Protein AF-A0A6B2MC81-F1 (afdb_monomer)

Organism: NCBI:txid95486

Radius of gyration: 30.5 Å; Cα contacts (8 Å, |Δi|>4): 96; chains: 1; bounding box: 53×51×90 Å

InterPro domains:
  IPR006597 Sel1-like repeat [PF08238] (71-106)
  IPR006597 Sel1-like repeat [SM00671] (71-106)
  IPR011990 Tetratricopeptide-like helical domain superfamily [G3DSA:1.25.40.10] (36-106)

pLDDT: mean 78.02, std 18.25, range [43.91, 97.88]

Secondary structure (DSSP, 8-state):
--------------------TT-SS-EEEEE-SS-EEEEETT--S-----SSSS---HHHHHHHHHHTT-HHHHHHHHHHHHHTSSS---HHHHHHHHHHHHHH--

Structure (mmCIF, N/CA/C/O backbone):
data_AF-A0A6B2MC81-F1
#
_entry.id   AF-A0A6B2MC81-F1
#
loop_
_atom_site.group_PDB
_atom_site.id
_atom_site.type_symbol
_atom_site.label_atom_id
_atom_site.label_alt_id
_atom_site.label_comp_id
_atom_site.label_asym_id
_atom_site.label_entity_id
_atom_site.label_seq_id
_atom_site.pdbx_PDB_ins_code
_atom_site.Cartn_x
_atom_site.Cartn_y
_atom_site.Cartn_z
_atom_site.occupancy
_atom_site.B_iso_or_equiv
_atom_site.auth_seq_id
_atom_site.auth_comp_id
_atom_site.auth_asym_id
_atom_site.auth_atom_id
_atom_site.pdbx_PDB_model_num
ATOM 1 N N . MET A 1 1 ? 10.190 40.774 -68.610 1.00 52.25 1 MET A N 1
ATOM 2 C CA . MET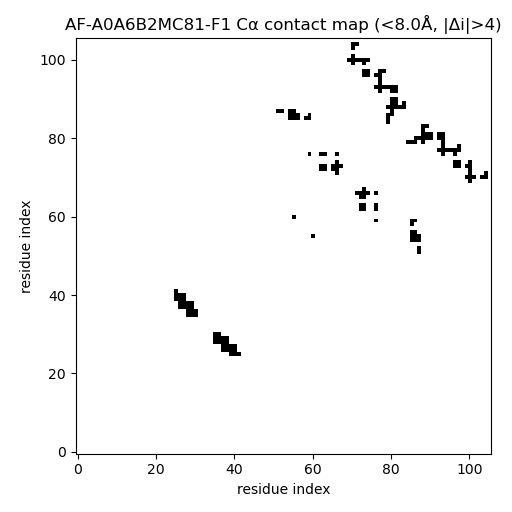 A 1 1 ? 11.470 40.447 -69.285 1.00 52.25 1 MET A CA 1
ATOM 3 C C . MET A 1 1 ? 12.563 41.305 -68.661 1.00 52.25 1 MET A C 1
ATOM 5 O O . MET A 1 1 ? 12.325 42.494 -68.635 1.00 52.25 1 MET A O 1
ATOM 9 N N . TYR A 1 2 ? 13.636 40.700 -68.117 1.00 44.75 2 TYR A N 1
ATOM 10 C CA . TYR A 1 2 ? 14.972 41.214 -67.683 1.00 44.75 2 TYR A CA 1
ATOM 11 C C . TYR A 1 2 ? 15.433 40.300 -66.522 1.00 44.75 2 TYR A C 1
ATOM 13 O O . TYR A 1 2 ? 15.008 40.471 -65.390 1.00 44.75 2 TYR A O 1
ATOM 21 N N . ARG A 1 3 ? 15.926 39.080 -66.770 1.00 43.91 3 ARG A N 1
ATOM 22 C CA . ARG A 1 3 ? 17.274 38.642 -67.201 1.00 43.91 3 ARG A CA 1
ATOM 23 C C . ARG A 1 3 ? 18.377 38.909 -66.151 1.00 43.91 3 ARG A C 1
ATOM 25 O O . ARG A 1 3 ? 18.848 40.022 -65.993 1.00 43.91 3 ARG A O 1
ATOM 32 N N . ARG A 1 4 ? 18.742 37.798 -65.493 1.00 56.47 4 ARG A N 1
ATOM 33 C CA . ARG A 1 4 ? 19.889 37.453 -64.627 1.00 56.47 4 ARG A CA 1
ATOM 34 C C . ARG A 1 4 ? 21.092 38.410 -64.613 1.00 56.47 4 ARG A C 1
ATOM 36 O O . ARG A 1 4 ? 21.678 38.643 -65.665 1.00 56.47 4 ARG A O 1
ATOM 43 N N . LEU A 1 5 ? 21.578 38.718 -63.407 1.00 54.03 5 LEU A N 1
ATOM 44 C CA . LEU A 1 5 ? 22.995 38.966 -63.112 1.00 54.03 5 LEU A CA 1
ATOM 45 C C . LEU A 1 5 ? 23.380 38.225 -61.819 1.00 54.03 5 LEU A C 1
ATOM 47 O O . LEU A 1 5 ? 22.771 38.421 -60.771 1.00 54.03 5 LEU A O 1
ATOM 51 N N . LEU A 1 6 ? 24.354 37.321 -61.946 1.00 54.78 6 LEU A N 1
ATOM 52 C CA . LEU A 1 6 ? 25.078 36.670 -60.857 1.00 54.78 6 LEU A CA 1
ATOM 53 C C . LEU A 1 6 ? 25.935 37.700 -60.106 1.00 54.78 6 LEU A C 1
ATOM 55 O O . LEU A 1 6 ? 26.646 38.468 -60.749 1.00 54.78 6 LEU A O 1
ATOM 59 N N . ALA A 1 7 ? 25.973 37.619 -58.776 1.00 49.22 7 ALA A N 1
ATOM 60 C CA . ALA A 1 7 ? 27.120 38.059 -57.985 1.00 49.22 7 ALA A CA 1
ATOM 61 C C . ALA A 1 7 ? 27.294 37.100 -56.784 1.00 49.22 7 ALA A C 1
ATOM 63 O O . ALA A 1 7 ? 26.390 37.002 -55.953 1.00 49.22 7 ALA A O 1
ATOM 64 N N . PRO A 1 8 ? 28.402 36.338 -56.718 1.00 57.41 8 PRO A N 1
ATOM 65 C CA . PRO A 1 8 ? 28.680 35.356 -55.677 1.00 57.41 8 PRO A CA 1
ATOM 66 C C . PRO A 1 8 ? 29.188 36.084 -54.430 1.00 57.41 8 PRO A C 1
ATOM 68 O O . PRO A 1 8 ? 30.256 36.687 -54.447 1.00 57.41 8 PRO A O 1
ATOM 71 N N . GLY A 1 9 ? 28.409 36.060 -53.352 1.00 51.34 9 GLY A N 1
ATOM 72 C CA . GLY A 1 9 ? 28.708 36.820 -52.144 1.00 51.34 9 GLY A CA 1
ATOM 73 C C . GLY A 1 9 ? 28.445 36.008 -50.891 1.00 51.34 9 GLY A C 1
ATOM 74 O O . GLY A 1 9 ? 27.372 36.096 -50.314 1.00 51.34 9 GLY A O 1
ATOM 75 N N . LEU A 1 10 ? 29.472 35.271 -50.471 1.00 57.28 10 LEU A N 1
ATOM 76 C CA . LEU A 1 10 ? 29.819 35.135 -49.060 1.00 57.28 10 LEU A CA 1
ATOM 77 C C . LEU A 1 10 ? 28.803 34.393 -48.168 1.00 57.28 10 LEU A C 1
ATOM 79 O O . LEU A 1 10 ? 28.080 34.972 -47.367 1.00 57.28 10 LEU A O 1
ATOM 83 N N . LEU A 1 11 ? 28.820 33.066 -48.296 1.00 58.72 11 LEU A N 1
ATOM 84 C CA . LEU A 1 11 ? 29.076 32.103 -47.212 1.00 58.72 11 LEU A CA 1
ATOM 85 C C . LEU A 1 11 ? 29.323 32.729 -45.809 1.00 58.72 11 LEU A C 1
ATOM 87 O O . LEU A 1 11 ? 30.433 32.697 -45.285 1.00 58.72 11 LEU A O 1
ATOM 91 N N . LEU A 1 12 ? 28.284 33.276 -45.172 1.00 58.44 12 LEU A N 1
ATOM 92 C CA . LEU A 1 12 ? 28.270 33.552 -43.733 1.00 58.44 12 LEU A CA 1
ATOM 93 C C . LEU A 1 12 ? 27.907 32.244 -43.027 1.00 58.44 12 LEU A C 1
ATOM 95 O O . LEU A 1 12 ? 26.756 31.984 -42.681 1.00 58.44 12 LEU A O 1
ATOM 99 N N . LEU A 1 13 ? 28.922 31.384 -42.894 1.00 58.69 13 LEU A N 1
ATOM 100 C CA . LEU A 1 13 ? 28.908 30.247 -41.983 1.00 58.69 13 LEU A CA 1
ATOM 101 C C . LEU A 1 13 ? 28.501 30.756 -40.604 1.00 58.69 13 LEU A C 1
ATOM 103 O O . LEU A 1 13 ? 29.190 31.580 -40.004 1.00 58.69 13 LEU A O 1
ATOM 107 N N . LEU A 1 14 ? 27.370 30.242 -40.133 1.00 60.84 14 LEU A N 1
ATOM 108 C CA . LEU A 1 14 ? 26.948 30.254 -38.744 1.00 60.84 14 LEU A CA 1
ATOM 109 C C . LEU A 1 14 ? 28.081 29.676 -37.886 1.00 60.84 14 LEU A C 1
ATOM 111 O O . LEU A 1 14 ? 28.109 28.484 -37.594 1.00 60.84 14 LEU A O 1
ATOM 115 N N . ALA A 1 15 ? 29.012 30.523 -37.458 1.00 60.81 15 ALA A N 1
ATOM 116 C CA . ALA A 1 15 ? 29.824 30.268 -36.281 1.00 60.81 15 ALA A CA 1
ATOM 117 C C . ALA A 1 15 ? 28.922 30.473 -35.057 1.00 60.81 15 ALA A C 1
ATOM 119 O O . ALA A 1 15 ? 29.067 31.422 -34.290 1.00 60.81 15 ALA A O 1
ATOM 120 N N . ALA A 1 16 ? 27.931 29.592 -34.911 1.00 56.91 16 ALA A N 1
ATOM 121 C CA . ALA A 1 16 ? 27.322 29.342 -33.624 1.00 56.91 16 ALA A CA 1
ATOM 122 C C . ALA A 1 16 ? 28.420 28.673 -32.796 1.00 56.91 16 ALA A C 1
ATOM 124 O O . ALA A 1 16 ? 28.701 27.488 -32.967 1.00 56.91 16 ALA A O 1
ATOM 125 N N . CYS A 1 17 ? 29.111 29.457 -31.968 1.00 46.41 17 CYS A N 1
ATOM 126 C CA . CYS A 1 17 ? 29.938 28.900 -30.912 1.00 46.41 17 CYS A CA 1
ATOM 127 C C . CYS A 1 17 ? 29.051 27.926 -30.133 1.00 46.41 17 CYS A C 1
ATOM 129 O O . CYS A 1 17 ? 28.091 28.348 -29.488 1.00 46.41 17 CYS A O 1
ATOM 131 N N . ALA A 1 18 ? 29.350 26.633 -30.249 1.00 57.78 18 ALA A N 1
ATOM 132 C CA . ALA A 1 18 ? 28.781 25.583 -29.428 1.00 57.78 18 ALA A CA 1
ATOM 133 C C . ALA A 1 18 ? 29.240 25.826 -27.987 1.00 57.78 18 ALA A C 1
ATOM 135 O O . ALA A 1 18 ? 30.264 25.326 -27.533 1.00 57.78 18 ALA A O 1
ATOM 136 N N . GLN A 1 19 ? 28.527 26.700 -27.290 1.00 52.72 19 GLN A N 1
ATOM 137 C CA . GLN A 1 19 ? 28.565 26.759 -25.843 1.00 52.72 19 GLN A CA 1
ATOM 138 C C . GLN A 1 19 ? 27.689 25.602 -25.392 1.00 52.72 19 GLN A C 1
ATOM 140 O O . GLN A 1 19 ? 26.481 25.773 -25.285 1.00 52.72 19 GLN A O 1
ATOM 145 N N . ASP A 1 20 ? 28.283 24.420 -25.213 1.00 53.00 20 ASP A N 1
ATOM 146 C CA . ASP A 1 20 ? 27.632 23.326 -24.497 1.00 53.00 20 ASP A CA 1
ATOM 147 C C . ASP A 1 20 ? 27.360 23.824 -23.068 1.00 53.00 20 ASP A C 1
ATOM 149 O O . ASP A 1 20 ? 28.300 23.986 -22.284 1.00 53.00 20 ASP A O 1
ATOM 153 N N . PRO A 1 21 ? 26.100 24.109 -22.687 1.00 53.03 21 PRO A N 1
ATOM 154 C CA . PRO A 1 21 ? 25.783 24.692 -21.387 1.00 53.03 21 PRO A CA 1
ATOM 155 C C . PRO A 1 21 ? 25.818 23.644 -20.259 1.00 53.03 21 PRO A C 1
ATOM 157 O O . PRO A 1 21 ? 25.252 23.859 -19.193 1.00 53.03 21 PRO A O 1
ATOM 160 N N . SER A 1 22 ? 26.453 22.489 -20.475 1.00 51.47 22 SER A N 1
ATOM 161 C CA . SER A 1 22 ? 26.368 21.325 -19.588 1.00 51.47 22 SER A CA 1
ATOM 162 C C . SER A 1 22 ? 27.453 21.261 -18.510 1.00 51.47 22 SER A C 1
ATOM 164 O O . SER A 1 22 ? 27.348 20.439 -17.601 1.00 51.47 22 SER A O 1
ATOM 166 N N . VAL A 1 23 ? 28.465 22.137 -18.527 1.00 54.53 23 VAL A N 1
ATOM 167 C CA . VAL A 1 23 ? 29.534 22.134 -17.509 1.00 54.53 23 VAL A CA 1
ATOM 168 C C . VAL A 1 23 ? 29.220 23.113 -16.373 1.00 54.53 23 VAL A C 1
ATOM 170 O O . VAL A 1 23 ? 30.020 23.967 -16.002 1.00 54.53 23 VAL A O 1
ATOM 173 N N . THR A 1 24 ? 28.031 23.000 -15.787 1.00 55.88 24 THR A N 1
ATOM 174 C CA . THR A 1 24 ? 27.720 23.633 -14.499 1.00 55.88 24 THR A CA 1
ATOM 175 C C . THR A 1 24 ? 27.784 22.582 -13.400 1.00 55.88 24 THR A C 1
ATOM 177 O O . THR A 1 24 ? 26.779 21.939 -13.132 1.00 55.88 24 THR A O 1
ATOM 180 N N . GLY A 1 25 ? 28.966 22.384 -12.799 1.00 62.66 25 GLY A N 1
ATOM 181 C CA . GLY A 1 25 ? 29.219 21.899 -11.423 1.00 62.66 25 GLY A CA 1
ATOM 182 C C . GLY A 1 25 ? 28.463 20.688 -10.840 1.00 62.66 25 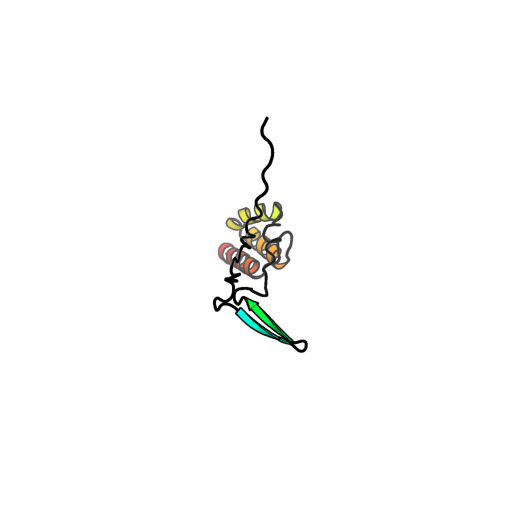GLY A C 1
ATOM 183 O O . GLY A 1 25 ? 28.597 20.436 -9.645 1.00 62.66 25 GLY A O 1
ATOM 184 N N . ASN A 1 26 ? 27.670 19.956 -11.620 1.00 76.56 26 ASN A N 1
ATOM 185 C CA . ASN A 1 26 ? 26.677 19.002 -11.125 1.00 76.56 26 ASN A CA 1
ATOM 186 C C . ASN A 1 26 ? 26.929 17.574 -11.625 1.00 76.56 26 ASN A C 1
ATOM 188 O O . ASN A 1 26 ? 26.000 16.779 -11.717 1.00 76.56 26 ASN A O 1
ATOM 192 N N . THR A 1 27 ? 28.172 17.231 -11.964 1.00 85.94 27 THR A N 1
ATOM 193 C CA . THR A 1 27 ? 28.563 15.870 -12.348 1.00 85.94 27 THR A CA 1
ATOM 194 C C . THR A 1 27 ? 29.505 15.248 -11.315 1.00 85.94 27 THR A C 1
ATOM 196 O O . THR A 1 27 ? 30.252 15.935 -10.620 1.00 85.94 27 THR A O 1
ATOM 199 N N . VAL A 1 28 ? 29.444 13.925 -11.189 1.00 85.25 28 VAL A N 1
ATOM 200 C CA . VAL A 1 28 ? 30.339 13.083 -10.392 1.00 85.25 28 VAL A CA 1
ATOM 201 C C . VAL A 1 28 ? 31.067 12.150 -11.355 1.00 85.25 28 VAL A C 1
ATOM 203 O O . VAL A 1 28 ? 30.436 11.517 -12.202 1.00 85.25 28 VAL A O 1
ATOM 206 N N . ARG A 1 29 ? 32.392 12.050 -11.220 1.00 88.56 29 ARG A N 1
ATOM 207 C CA . ARG A 1 29 ? 33.207 11.107 -11.992 1.00 88.56 29 ARG A CA 1
ATOM 208 C C . ARG A 1 29 ? 33.122 9.711 -11.383 1.00 88.56 29 ARG A C 1
ATOM 210 O O . ARG A 1 29 ? 33.435 9.532 -10.209 1.00 88.56 29 ARG A O 1
ATOM 217 N N . ILE A 1 30 ? 32.723 8.733 -12.187 1.00 83.94 30 ILE A N 1
ATOM 218 C CA . ILE A 1 30 ? 32.622 7.317 -11.827 1.00 83.94 30 ILE A CA 1
ATOM 219 C C . ILE A 1 30 ? 33.659 6.548 -12.641 1.00 83.94 30 ILE A C 1
ATOM 221 O O . ILE A 1 30 ? 33.709 6.698 -13.859 1.00 83.94 30 ILE A O 1
ATOM 225 N N . CYS A 1 31 ? 34.475 5.735 -11.974 1.00 90.06 31 CYS A N 1
ATOM 226 C CA . CYS A 1 31 ? 35.507 4.919 -12.607 1.00 90.06 31 CYS A CA 1
ATOM 227 C C . CYS A 1 31 ? 35.309 3.433 -12.291 1.00 90.06 31 CYS A C 1
ATOM 229 O O . CYS A 1 31 ? 34.937 3.091 -11.168 1.00 90.06 31 CYS A O 1
ATOM 231 N N . ASP A 1 32 ? 35.607 2.583 -13.268 1.00 89.25 32 ASP A N 1
ATOM 232 C CA . ASP A 1 32 ? 35.659 1.125 -13.178 1.00 89.25 32 ASP A CA 1
ATOM 233 C C . ASP A 1 32 ? 36.945 0.580 -13.837 1.00 89.25 32 ASP A C 1
ATOM 235 O O . ASP A 1 32 ? 37.865 1.334 -14.164 1.00 89.25 32 ASP A O 1
ATOM 239 N N . ASP A 1 33 ? 37.045 -0.741 -13.982 1.00 93.44 33 ASP A N 1
ATOM 240 C CA . ASP A 1 33 ? 38.179 -1.436 -14.598 1.00 93.44 33 ASP A CA 1
ATOM 241 C C . ASP A 1 33 ? 38.326 -1.165 -16.105 1.00 93.44 33 ASP A C 1
ATOM 243 O O . ASP A 1 33 ? 39.387 -1.418 -16.678 1.00 93.44 33 ASP A O 1
ATOM 247 N N . THR A 1 34 ? 37.295 -0.607 -16.742 1.00 93.12 34 THR A N 1
ATOM 248 C CA . THR A 1 34 ? 37.272 -0.271 -18.170 1.00 93.12 34 THR A CA 1
ATOM 249 C C . THR A 1 34 ? 37.489 1.218 -18.449 1.00 93.12 34 THR A C 1
ATOM 251 O O . THR A 1 34 ? 37.867 1.579 -19.566 1.00 93.12 34 THR A O 1
ATOM 254 N N . GLY A 1 35 ? 37.318 2.094 -17.453 1.00 92.12 35 GLY A N 1
ATOM 255 C CA . GLY A 1 35 ? 37.632 3.516 -17.572 1.00 92.12 35 GLY A CA 1
ATOM 256 C C . GLY A 1 35 ? 36.828 4.414 -16.636 1.00 92.12 35 GLY A C 1
ATOM 257 O O . GLY A 1 35 ? 36.241 3.967 -15.658 1.00 92.12 35 GLY A O 1
ATOM 258 N N . CYS A 1 36 ? 36.814 5.716 -16.931 1.00 92.19 36 CYS A N 1
ATOM 259 C CA . CYS A 1 36 ? 36.079 6.716 -16.156 1.00 92.19 36 CYS A CA 1
ATOM 260 C C . CYS A 1 36 ? 35.061 7.462 -17.025 1.00 92.19 36 CYS A C 1
ATOM 262 O O . CYS A 1 36 ? 35.363 7.841 -18.155 1.00 92.19 36 CYS A O 1
ATOM 264 N N . SER A 1 37 ? 33.884 7.740 -16.465 1.00 88.50 37 SER A N 1
ATOM 265 C CA . SER A 1 37 ? 32.832 8.557 -17.077 1.00 88.50 37 SER A CA 1
ATOM 266 C C . SER A 1 37 ? 32.234 9.543 -16.072 1.00 88.50 37 SER A C 1
ATOM 268 O O . SER A 1 37 ? 32.175 9.269 -14.875 1.00 88.50 37 SER A O 1
ATOM 270 N N . ASP A 1 38 ? 31.783 10.702 -16.552 1.00 88.25 38 ASP A N 1
ATOM 271 C CA . ASP A 1 38 ? 31.120 11.706 -15.718 1.00 88.25 38 ASP A CA 1
ATOM 272 C C . ASP A 1 38 ? 29.602 11.523 -15.798 1.00 88.25 38 ASP A C 1
ATOM 274 O O . ASP A 1 38 ? 29.030 11.510 -16.890 1.00 88.25 38 ASP A O 1
ATOM 278 N N . ARG A 1 39 ? 28.937 11.381 -14.64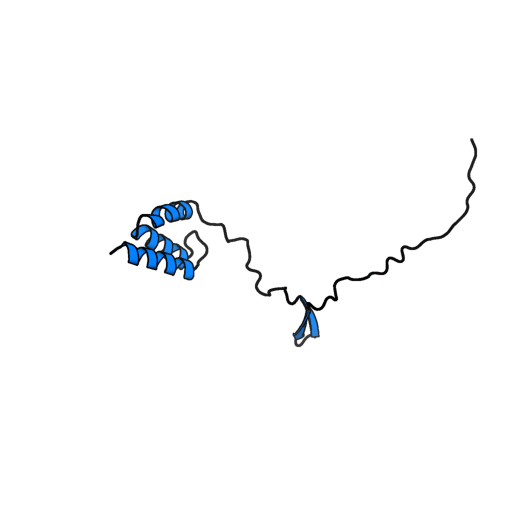6 1.00 80.38 39 ARG A N 1
ATOM 279 C CA . ARG A 1 39 ? 27.474 11.258 -14.556 1.00 80.38 39 ARG A CA 1
ATOM 280 C C . ARG A 1 39 ? 26.867 12.423 -13.780 1.00 80.38 39 ARG A C 1
ATOM 282 O O . ARG A 1 39 ? 27.497 12.893 -12.837 1.00 80.38 39 ARG A O 1
ATOM 289 N N . PRO A 1 40 ? 25.655 12.891 -14.119 1.00 84.56 40 PRO A N 1
ATOM 290 C CA . PRO A 1 40 ? 24.976 13.917 -13.332 1.00 84.56 40 PRO A CA 1
ATOM 291 C C . PRO A 1 40 ? 24.758 13.447 -11.887 1.00 84.56 40 PRO A C 1
ATOM 293 O O . PRO A 1 40 ? 24.354 12.310 -11.656 1.00 84.56 40 PRO A O 1
ATOM 296 N N . LYS A 1 41 ? 25.025 14.308 -10.903 1.00 79.00 41 LYS A N 1
ATOM 297 C CA . LYS A 1 41 ? 24.866 14.014 -9.468 1.00 79.00 41 LYS A CA 1
ATOM 298 C C . LYS A 1 41 ? 23.399 13.808 -9.081 1.00 79.00 41 LYS A C 1
ATOM 300 O O . LYS A 1 41 ? 23.097 13.078 -8.142 1.00 79.00 41 LYS A O 1
ATOM 305 N N . ASP A 1 42 ? 22.503 14.479 -9.789 1.00 77.44 42 ASP A N 1
ATOM 306 C CA . ASP A 1 42 ? 21.051 14.377 -9.666 1.00 77.44 42 ASP A CA 1
ATOM 307 C C . ASP A 1 42 ? 20.476 13.147 -10.383 1.00 77.44 42 ASP A C 1
ATOM 309 O O . ASP A 1 42 ? 19.311 12.803 -10.178 1.00 77.44 42 ASP A O 1
ATOM 313 N N . GLN A 1 43 ? 21.284 12.427 -11.169 1.00 71.94 43 GLN A N 1
ATOM 314 C CA . GLN A 1 43 ? 20.874 11.155 -11.745 1.00 71.94 43 GLN A CA 1
ATOM 315 C C . GLN A 1 43 ? 20.891 10.068 -10.662 1.00 71.94 43 GLN A C 1
ATOM 317 O O . GLN A 1 43 ? 21.901 9.411 -10.411 1.00 71.94 43 GLN A O 1
ATOM 322 N N . VAL A 1 44 ? 19.741 9.857 -10.022 1.00 67.62 44 VAL A N 1
ATOM 323 C CA . VAL A 1 44 ? 19.537 8.745 -9.089 1.00 67.62 44 VAL A CA 1
ATOM 324 C C . VAL A 1 44 ? 19.641 7.424 -9.866 1.00 67.62 44 VAL A C 1
ATOM 326 O O . VAL A 1 44 ? 18.906 7.200 -10.827 1.00 67.62 44 VAL A O 1
ATOM 329 N N . SER A 1 45 ? 20.556 6.537 -9.457 1.00 65.88 45 SER A N 1
ATOM 330 C CA . SER A 1 45 ? 20.729 5.197 -10.054 1.00 65.88 45 SER A CA 1
ATOM 331 C C . SER A 1 45 ? 19.487 4.318 -9.882 1.00 65.88 45 SER A C 1
ATOM 333 O O . SER A 1 45 ? 19.197 3.451 -10.706 1.00 65.88 45 SER A O 1
ATOM 335 N N . TYR A 1 46 ? 18.725 4.581 -8.824 1.00 63.66 46 TYR A N 1
ATOM 336 C CA . TYR A 1 46 ? 17.401 4.034 -8.604 1.00 63.66 46 TYR A CA 1
ATOM 337 C C . TYR A 1 46 ? 16.353 4.938 -9.256 1.00 63.66 46 TYR A C 1
ATOM 339 O O . TYR A 1 46 ? 15.806 5.843 -8.627 1.00 63.66 46 TYR A O 1
ATOM 347 N N . GLN A 1 47 ? 16.047 4.673 -10.524 1.00 54.12 47 GLN A N 1
ATOM 348 C CA . GLN A 1 47 ? 14.786 5.140 -11.083 1.00 54.12 47 GLN A CA 1
ATOM 349 C C . GLN A 1 47 ? 13.680 4.283 -10.471 1.00 54.12 47 GLN A C 1
ATOM 351 O O . GLN A 1 47 ? 13.558 3.090 -10.778 1.00 54.12 47 GLN A O 1
ATOM 356 N N . LYS A 1 48 ? 12.892 4.876 -9.565 1.00 53.28 48 LYS A N 1
ATOM 357 C CA . LYS A 1 48 ? 11.600 4.309 -9.178 1.00 53.28 48 LYS A CA 1
ATOM 358 C C . LYS A 1 48 ? 10.857 4.128 -10.502 1.00 53.28 48 LYS A C 1
ATOM 360 O O . LYS A 1 48 ? 10.585 5.092 -11.198 1.00 53.28 48 LYS A O 1
ATOM 365 N N . ARG A 1 49 ? 10.676 2.881 -10.942 1.00 52.69 49 ARG A N 1
ATOM 366 C CA . ARG A 1 49 ? 9.892 2.589 -12.144 1.00 52.69 49 ARG A CA 1
ATOM 367 C C . ARG A 1 49 ? 8.467 3.038 -11.845 1.00 52.69 49 ARG A C 1
ATOM 369 O O . ARG A 1 49 ? 7.712 2.308 -11.190 1.00 52.69 49 ARG A O 1
ATOM 376 N N . ASP A 1 50 ? 8.161 4.241 -12.304 1.00 57.19 50 ASP A N 1
ATOM 377 C CA . ASP A 1 50 ? 6.922 4.989 -12.102 1.00 57.19 50 ASP A CA 1
ATOM 378 C C . ASP A 1 50 ? 5.729 4.405 -12.885 1.00 57.19 50 ASP A C 1
ATOM 380 O O . ASP A 1 50 ? 4.750 5.085 -13.141 1.00 57.19 50 ASP A O 1
ATOM 384 N N . GLU A 1 51 ? 5.740 3.114 -13.236 1.00 48.62 51 GLU A N 1
ATOM 385 C CA . GLU A 1 51 ? 4.658 2.500 -14.025 1.00 48.62 51 GLU A CA 1
ATOM 386 C C . GLU A 1 51 ? 4.213 1.128 -13.492 1.00 48.62 51 GLU A C 1
ATOM 388 O O . GLU A 1 51 ? 3.875 0.202 -14.225 1.00 48.62 51 GLU A O 1
ATOM 393 N N . ALA A 1 52 ? 4.179 0.979 -12.169 1.00 47.47 52 ALA A N 1
ATOM 394 C CA . ALA A 1 52 ? 3.186 0.094 -11.548 1.00 47.47 52 ALA A CA 1
ATOM 395 C C . ALA A 1 52 ? 2.723 0.668 -10.203 1.00 47.47 52 ALA A C 1
ATOM 397 O O . ALA A 1 52 ? 2.598 -0.081 -9.235 1.00 47.47 52 ALA A O 1
ATOM 398 N N . GLU A 1 53 ? 2.614 1.996 -10.124 1.00 51.62 53 GLU A N 1
ATOM 399 C CA . GLU A 1 53 ? 2.090 2.707 -8.952 1.00 51.62 53 GLU A CA 1
ATOM 400 C C . GLU A 1 53 ? 0.550 2.642 -8.912 1.00 51.62 53 GLU A C 1
ATOM 402 O O . GLU A 1 53 ? -0.011 2.572 -7.827 1.00 51.62 53 GLU A O 1
ATOM 407 N N . ASP A 1 54 ? -0.118 2.441 -10.059 1.00 55.28 54 ASP A N 1
ATOM 408 C CA . ASP A 1 54 ? -1.584 2.583 -10.142 1.00 55.28 54 ASP A CA 1
ATOM 409 C C . ASP A 1 54 ? -2.339 1.348 -10.657 1.00 55.28 54 ASP A C 1
ATOM 411 O O . ASP A 1 54 ? -3.517 1.431 -11.003 1.00 55.28 54 ASP A O 1
ATOM 415 N N . ARG A 1 55 ? -1.715 0.161 -10.691 1.00 61.22 55 ARG A N 1
ATOM 416 C CA . ARG A 1 55 ? -2.483 -1.090 -10.872 1.00 61.22 55 ARG A CA 1
ATOM 417 C C . ARG A 1 55 ? -3.084 -1.536 -9.543 1.00 61.22 55 ARG A C 1
ATOM 419 O O . ARG A 1 55 ? -2.876 -2.665 -9.115 1.00 61.22 55 ARG A O 1
ATOM 426 N N . GLU A 1 56 ? -3.801 -0.638 -8.877 1.00 65.19 56 GLU A N 1
ATOM 427 C CA . GLU A 1 56 ? -4.770 -1.067 -7.880 1.00 65.19 56 GLU A CA 1
ATOM 428 C C . GLU A 1 56 ? -5.967 -1.626 -8.621 1.00 65.19 56 GLU A C 1
ATOM 430 O O . GLU A 1 56 ? -6.682 -0.912 -9.326 1.00 65.19 56 GLU A O 1
ATOM 435 N N . GLU A 1 57 ? -6.194 -2.926 -8.477 1.00 75.00 57 GLU A N 1
ATOM 436 C CA . GLU A 1 57 ? -7.416 -3.499 -9.011 1.00 75.00 57 GLU A CA 1
ATOM 437 C C . GLU A 1 57 ? -8.640 -2.804 -8.383 1.00 75.00 57 GLU A C 1
ATOM 439 O O . GLU A 1 57 ? -8.625 -2.479 -7.190 1.00 75.00 57 GLU A O 1
ATOM 444 N N . PRO A 1 58 ? -9.757 -2.644 -9.117 1.00 82.00 58 PRO A N 1
ATOM 445 C CA . PRO A 1 58 ? -10.975 -2.010 -8.598 1.00 82.00 58 PRO A CA 1
ATOM 446 C C . PRO A 1 58 ? -11.472 -2.590 -7.262 1.00 82.00 58 PRO A C 1
ATOM 448 O O . PRO A 1 58 ? -12.085 -1.896 -6.450 1.00 82.00 58 PRO A O 1
ATOM 451 N N . ARG A 1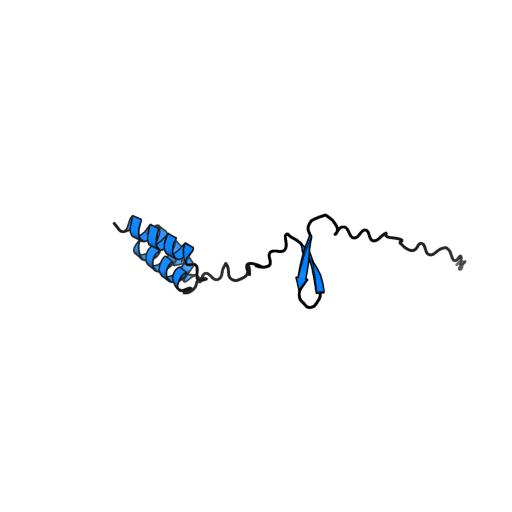 59 ? -11.174 -3.869 -6.999 1.00 81.94 59 ARG A N 1
ATOM 452 C CA . ARG A 1 59 ? -11.503 -4.550 -5.739 1.00 81.94 59 ARG A CA 1
ATOM 453 C C . ARG A 1 59 ? -10.718 -3.998 -4.545 1.00 81.94 59 ARG A C 1
ATOM 455 O O . ARG A 1 59 ? -11.263 -3.924 -3.448 1.00 81.94 59 ARG A O 1
ATOM 462 N N . ILE A 1 60 ? -9.469 -3.587 -4.751 1.00 90.81 60 ILE A N 1
ATOM 463 C CA . ILE A 1 60 ? -8.628 -2.957 -3.726 1.00 90.81 60 ILE A CA 1
ATOM 464 C C . ILE A 1 60 ? -9.129 -1.548 -3.440 1.00 90.81 60 ILE A C 1
ATOM 466 O O . ILE A 1 60 ? -9.245 -1.167 -2.276 1.00 90.81 60 ILE A O 1
ATOM 470 N N . ALA A 1 61 ? -9.493 -0.798 -4.481 1.00 89.94 61 ALA A N 1
ATOM 471 C CA . ALA A 1 61 ? -10.050 0.539 -4.320 1.00 89.94 61 ALA A CA 1
ATOM 472 C C . ALA A 1 61 ? -11.332 0.517 -3.465 1.00 89.94 61 ALA A C 1
ATOM 474 O O . ALA A 1 61 ? -11.486 1.331 -2.551 1.00 89.94 61 ALA A O 1
ATOM 475 N N . ALA A 1 62 ? -12.220 -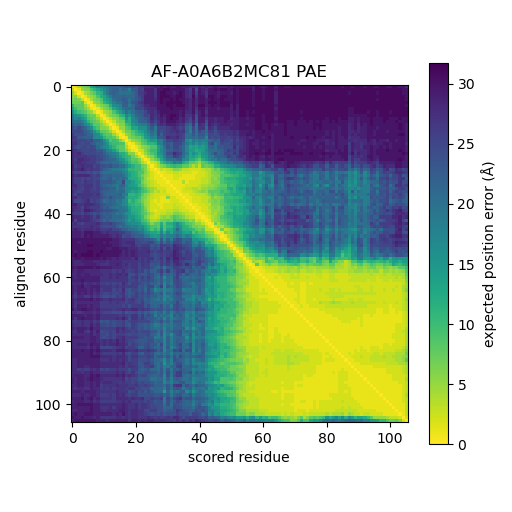0.458 -3.694 1.00 90.81 62 ALA A N 1
ATOM 476 C CA . ALA A 1 62 ? -13.398 -0.667 -2.850 1.00 90.81 62 ALA A CA 1
ATOM 477 C C . ALA A 1 62 ? -13.014 -1.04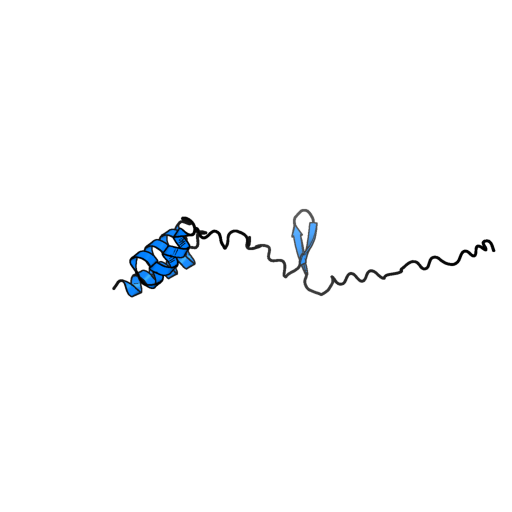2 -1.405 1.00 90.81 62 ALA A C 1
ATOM 479 O O . ALA A 1 62 ? -13.544 -0.470 -0.447 1.00 90.81 62 ALA A O 1
ATOM 480 N N . LEU A 1 63 ? -12.043 -1.947 -1.237 1.00 93.38 63 LEU A N 1
ATOM 481 C CA . LEU A 1 63 ? -11.566 -2.375 0.078 1.00 93.38 63 LEU A CA 1
ATOM 482 C C . LEU A 1 63 ? -10.973 -1.210 0.885 1.00 93.38 63 LEU A C 1
ATOM 484 O O . LEU A 1 63 ? -11.284 -1.080 2.069 1.00 93.38 63 LEU A O 1
ATOM 488 N N . ARG A 1 64 ? -10.217 -0.304 0.249 1.00 92.12 64 ARG A N 1
ATOM 489 C CA . ARG A 1 64 ? -9.681 0.923 0.870 1.00 92.12 64 ARG A CA 1
ATOM 490 C C . ARG A 1 64 ? -10.759 1.790 1.509 1.00 92.12 64 ARG A C 1
ATOM 492 O O . ARG A 1 64 ? -10.510 2.381 2.556 1.00 92.12 64 ARG A O 1
ATOM 499 N N . GLN A 1 65 ? -11.949 1.875 0.915 1.00 93.62 65 GLN A N 1
ATOM 500 C CA . GLN A 1 65 ? -13.041 2.637 1.525 1.00 93.62 65 GLN A CA 1
ATOM 501 C C . GLN A 1 65 ? -13.599 1.912 2.749 1.00 93.62 65 GLN A C 1
ATOM 503 O O . GLN A 1 65 ? -13.744 2.519 3.808 1.00 93.62 65 GLN A O 1
ATOM 508 N N . THR A 1 66 ? -13.826 0.601 2.649 1.00 95.19 66 THR A N 1
ATOM 509 C CA . THR A 1 66 ? -14.337 -0.190 3.781 1.00 95.19 66 THR A CA 1
ATOM 510 C C . THR A 1 66 ? -13.353 -0.259 4.953 1.00 95.19 66 THR A C 1
ATOM 512 O O . THR A 1 66 ? -13.775 -0.177 6.107 1.00 95.19 66 THR A O 1
ATOM 515 N N . ALA A 1 67 ? -12.045 -0.294 4.673 1.00 96.00 67 ALA A N 1
ATOM 516 C CA . ALA A 1 67 ? -10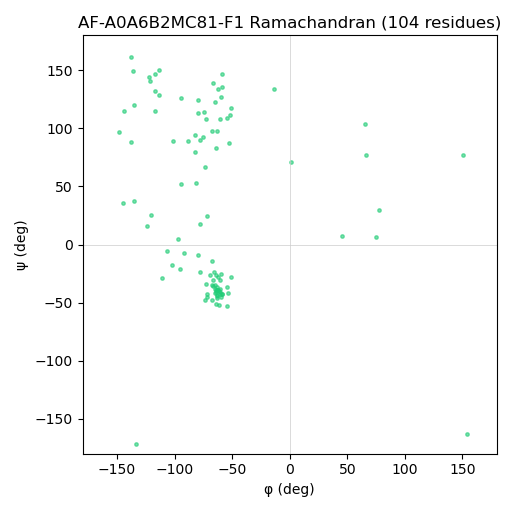.960 -0.286 5.654 1.00 96.00 67 ALA A CA 1
ATOM 517 C C . ALA A 1 67 ? -10.960 0.957 6.557 1.00 96.00 67 ALA A C 1
ATOM 519 O O . ALA A 1 67 ? -10.500 0.901 7.696 1.00 96.00 67 ALA A O 1
ATOM 520 N N . LYS A 1 68 ? -11.518 2.084 6.100 1.00 94.62 68 LYS A N 1
ATOM 521 C CA . LYS A 1 68 ? -11.647 3.288 6.937 1.00 94.62 68 LYS A CA 1
ATOM 522 C C . LYS A 1 68 ? -12.663 3.121 8.061 1.00 94.62 68 LYS A C 1
ATOM 524 O O . LYS A 1 68 ? -12.548 3.799 9.070 1.00 94.62 68 LYS A O 1
ATOM 529 N N . THR A 1 69 ? -13.641 2.239 7.882 1.00 95.06 69 THR A N 1
ATOM 530 C CA . THR A 1 69 ? -14.754 2.054 8.826 1.00 95.06 69 THR A CA 1
ATOM 531 C C . THR A 1 69 ? -14.706 0.722 9.563 1.00 95.06 69 THR A C 1
ATOM 533 O O . THR A 1 69 ? -15.204 0.627 10.675 1.00 95.06 69 THR A O 1
ATOM 536 N N . GLN A 1 70 ? -14.124 -0.312 8.951 1.00 96.38 70 GLN A N 1
ATOM 537 C CA . GLN A 1 70 ? -14.161 -1.677 9.463 1.00 96.38 70 GLN A CA 1
ATOM 538 C C . GLN A 1 70 ? -12.739 -2.155 9.786 1.00 96.38 70 GLN A C 1
ATOM 540 O O . GLN A 1 70 ? -11.946 -2.345 8.857 1.00 96.38 70 GLN A O 1
ATOM 545 N N . PRO A 1 71 ? -12.417 -2.423 11.065 1.00 96.38 71 PRO A N 1
ATOM 546 C CA . PRO A 1 71 ? -11.104 -2.925 11.478 1.00 96.38 71 PRO A CA 1
ATOM 547 C C . PRO A 1 71 ? -10.685 -4.189 10.718 1.00 96.38 71 PRO A C 1
ATOM 549 O O . PRO A 1 71 ? -9.569 -4.289 10.216 1.00 96.38 71 PRO A O 1
ATOM 552 N N . LYS A 1 72 ? -11.625 -5.120 10.512 1.00 95.88 72 LYS A N 1
ATOM 553 C CA . LYS A 1 72 ? -11.391 -6.346 9.736 1.00 95.88 72 LYS A CA 1
ATOM 554 C C . LYS A 1 72 ? -10.994 -6.068 8.280 1.00 95.88 72 LYS A C 1
ATOM 556 O O . LYS A 1 72 ? -10.132 -6.757 7.744 1.00 95.88 72 LYS A O 1
ATOM 561 N N . ALA A 1 73 ? -11.595 -5.060 7.646 1.00 96.38 73 ALA A N 1
ATOM 562 C CA . ALA A 1 73 ? -11.262 -4.680 6.273 1.00 96.38 73 ALA A CA 1
ATOM 563 C C . ALA A 1 73 ? -9.901 -3.973 6.187 1.00 96.38 73 ALA A C 1
ATOM 565 O O . ALA A 1 73 ? -9.176 -4.173 5.219 1.00 96.38 73 ALA A O 1
ATOM 566 N N . ALA A 1 74 ? -9.525 -3.194 7.207 1.00 96.50 74 ALA A N 1
ATOM 567 C CA . ALA A 1 74 ? -8.178 -2.631 7.310 1.00 96.50 74 ALA A CA 1
ATOM 568 C C . ALA A 1 74 ? -7.118 -3.728 7.469 1.00 96.50 74 ALA A C 1
ATOM 570 O O . ALA A 1 74 ? -6.087 -3.683 6.803 1.00 96.50 74 ALA A O 1
ATOM 571 N N . TYR A 1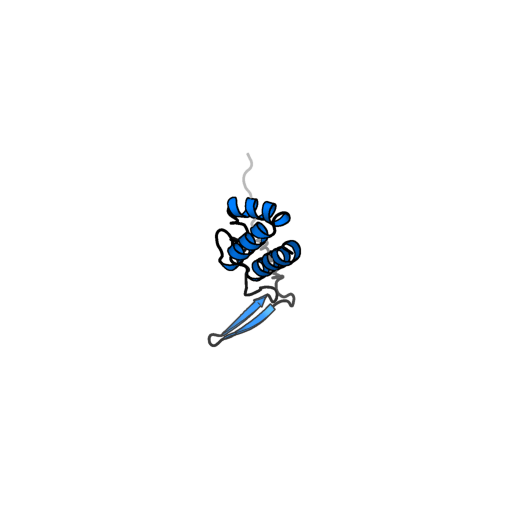 75 ? -7.400 -4.760 8.265 1.00 96.94 75 TYR A N 1
ATOM 572 C CA . TYR A 1 75 ? -6.518 -5.918 8.374 1.00 96.94 75 TYR A CA 1
ATOM 573 C C . TYR A 1 75 ? -6.383 -6.680 7.041 1.00 96.94 75 TYR A C 1
ATOM 575 O O . TYR A 1 75 ? -5.262 -6.970 6.623 1.00 96.94 75 TYR A O 1
ATOM 583 N N . ASP A 1 76 ? -7.496 -6.942 6.335 1.00 96.44 76 ASP A N 1
ATOM 584 C CA . ASP A 1 76 ? -7.468 -7.578 5.002 1.00 96.44 76 ASP A CA 1
ATOM 585 C C . ASP A 1 76 ? -6.661 -6.745 3.999 1.00 96.44 76 ASP A C 1
ATOM 587 O O . ASP A 1 76 ? -5.801 -7.267 3.293 1.00 96.44 76 ASP A O 1
ATOM 591 N N . LEU A 1 77 ? -6.873 -5.427 3.981 1.00 95.88 77 LEU A N 1
ATOM 592 C CA . LEU A 1 77 ? -6.118 -4.517 3.125 1.00 95.88 77 LEU A CA 1
ATOM 593 C C . LEU A 1 77 ? -4.618 -4.564 3.440 1.00 95.88 77 LEU A C 1
ATOM 595 O O . LEU A 1 77 ? -3.798 -4.619 2.523 1.00 95.88 77 LEU A O 1
ATOM 599 N N . GLY A 1 78 ? -4.260 -4.601 4.725 1.00 96.88 78 GLY A N 1
ATOM 600 C CA . GLY A 1 78 ? -2.880 -4.766 5.160 1.00 96.88 78 GLY A CA 1
ATOM 601 C C . GLY A 1 78 ? -2.254 -6.066 4.648 1.00 96.88 78 GLY A C 1
ATOM 602 O O . GLY A 1 78 ? -1.132 -6.051 4.147 1.00 96.88 78 GLY A O 1
ATOM 603 N N . LEU A 1 79 ? -2.986 -7.185 4.690 1.00 97.06 79 LEU A N 1
ATOM 604 C CA . LEU A 1 79 ? -2.512 -8.465 4.149 1.00 97.06 79 LEU A CA 1
ATOM 605 C C . LEU A 1 79 ? -2.272 -8.409 2.638 1.00 97.06 79 LEU A C 1
ATOM 607 O O . LEU A 1 79 ? -1.274 -8.954 2.165 1.00 97.06 79 LEU A O 1
ATOM 611 N N . ARG A 1 80 ? -3.139 -7.726 1.885 1.00 95.31 80 ARG A N 1
ATOM 612 C CA . ARG A 1 80 ? -2.966 -7.571 0.434 1.00 95.31 80 ARG A CA 1
ATOM 613 C C . ARG A 1 80 ? -1.726 -6.765 0.090 1.00 95.31 80 ARG A C 1
ATOM 615 O O . ARG A 1 80 ? -0.973 -7.186 -0.780 1.00 95.31 80 ARG A O 1
ATOM 622 N N . TYR A 1 81 ? -1.458 -5.678 0.816 1.00 94.94 81 TYR A N 1
ATOM 623 C CA . TYR A 1 81 ? -0.194 -4.945 0.688 1.00 94.94 81 TYR A CA 1
ATOM 624 C C . TYR A 1 81 ? 1.012 -5.795 1.064 1.00 94.94 81 TYR A C 1
ATOM 626 O O . TYR A 1 81 ? 2.040 -5.722 0.402 1.00 94.94 81 TYR A O 1
ATOM 634 N N . PHE A 1 82 ? 0.898 -6.628 2.095 1.00 95.62 82 PHE A N 1
ATOM 635 C CA . PHE A 1 82 ? 2.006 -7.475 2.523 1.00 95.62 82 PHE A CA 1
ATOM 636 C C . PHE A 1 82 ? 2.362 -8.547 1.485 1.00 95.62 82 PHE A C 1
ATOM 638 O O . PHE A 1 82 ? 3.537 -8.873 1.323 1.00 95.62 82 PHE A O 1
ATOM 645 N N . ARG A 1 83 ? 1.357 -9.089 0.786 1.00 94.31 83 ARG A N 1
ATOM 646 C CA . ARG A 1 83 ? 1.507 -10.177 -0.196 1.00 94.31 83 ARG A CA 1
ATOM 647 C C . ARG A 1 83 ? 1.639 -9.705 -1.643 1.00 94.31 83 ARG A C 1
ATOM 649 O O . ARG A 1 83 ? 2.158 -10.447 -2.466 1.00 94.31 83 ARG A O 1
ATOM 656 N N . GLY A 1 84 ? 1.195 -8.488 -1.949 1.00 91.88 84 GLY A N 1
ATOM 657 C CA . GLY A 1 84 ? 1.066 -8.002 -3.323 1.00 91.88 84 GLY A CA 1
ATOM 658 C C . GLY A 1 84 ? -0.172 -8.542 -4.055 1.00 91.88 84 GLY A C 1
ATOM 659 O O . GLY A 1 84 ? -0.150 -8.703 -5.274 1.00 91.88 84 GLY A O 1
ATOM 660 N N . ASP A 1 85 ? -1.256 -8.841 -3.331 1.00 90.88 85 ASP A N 1
ATOM 661 C CA . ASP A 1 85 ? -2.475 -9.434 -3.901 1.00 90.88 85 ASP A CA 1
ATOM 662 C C . ASP A 1 85 ? -3.367 -8.350 -4.532 1.00 90.88 85 ASP A C 1
ATOM 664 O O . ASP A 1 85 ? -4.172 -7.707 -3.850 1.00 90.88 85 ASP A O 1
ATOM 668 N N . GLY A 1 86 ? -3.225 -8.130 -5.844 1.00 87.25 86 GLY A N 1
ATOM 669 C CA . GLY A 1 86 ? -3.973 -7.102 -6.590 1.00 87.25 86 GLY A CA 1
ATOM 670 C C . GLY A 1 86 ? -3.485 -5.665 -6.348 1.00 87.25 86 GLY A C 1
ATOM 671 O O . GLY A 1 86 ? -4.102 -4.714 -6.828 1.00 87.25 86 GLY A O 1
ATOM 672 N N . VAL A 1 87 ? -2.380 -5.519 -5.609 1.00 89.00 87 VAL A N 1
ATOM 673 C CA . VAL A 1 87 ? -1.626 -4.279 -5.374 1.00 89.00 87 VAL A CA 1
ATOM 674 C C . VAL A 1 87 ? -0.134 -4.553 -5.463 1.00 89.00 87 VAL A C 1
ATOM 676 O O . VAL A 1 87 ? 0.311 -5.686 -5.301 1.00 89.00 87 VAL A O 1
ATOM 679 N N . ARG A 1 88 ? 0.674 -3.508 -5.651 1.00 87.88 88 ARG A N 1
ATOM 680 C CA . ARG A 1 88 ? 2.118 -3.622 -5.436 1.00 87.88 88 ARG A CA 1
ATOM 681 C C . ARG A 1 88 ? 2.380 -3.970 -3.966 1.00 87.88 88 ARG A C 1
ATOM 683 O O . ARG A 1 88 ? 1.801 -3.356 -3.072 1.00 87.88 88 ARG A O 1
ATOM 690 N N . GLN A 1 89 ? 3.258 -4.942 -3.732 1.00 91.38 89 GLN A N 1
ATOM 691 C CA . GLN A 1 89 ? 3.677 -5.296 -2.383 1.00 91.38 89 GLN A CA 1
ATOM 692 C C . GLN A 1 89 ? 4.328 -4.086 -1.693 1.00 91.38 89 GLN A C 1
ATOM 694 O O . GLN A 1 89 ? 5.260 -3.487 -2.230 1.00 91.38 89 GLN A O 1
ATOM 699 N N . ASP A 1 90 ? 3.839 -3.749 -0.502 1.00 93.31 90 ASP A N 1
ATOM 700 C CA . ASP A 1 90 ? 4.322 -2.646 0.325 1.00 93.31 90 ASP A CA 1
ATOM 701 C C . ASP A 1 90 ? 4.152 -2.998 1.810 1.00 93.31 90 ASP A C 1
ATOM 703 O O . ASP A 1 90 ? 3.092 -2.827 2.420 1.00 93.31 90 ASP A O 1
ATOM 707 N N . SER A 1 91 ? 5.230 -3.493 2.415 1.00 93.88 91 SER A N 1
ATOM 708 C CA . SER A 1 91 ? 5.236 -3.885 3.826 1.00 93.88 91 SER A CA 1
ATOM 709 C C . SER A 1 91 ? 5.007 -2.707 4.781 1.00 93.88 91 SER A C 1
ATOM 711 O O . SER A 1 91 ? 4.507 -2.911 5.886 1.00 93.88 91 SER A O 1
ATOM 713 N N . TYR A 1 92 ? 5.344 -1.476 4.385 1.00 95.19 92 TYR A N 1
ATOM 714 C CA . TYR A 1 92 ? 5.132 -0.300 5.226 1.00 95.19 92 TYR A CA 1
ATOM 715 C C . TYR A 1 92 ? 3.645 0.067 5.281 1.00 95.19 92 TYR A C 1
ATOM 717 O O . TYR A 1 92 ? 3.087 0.229 6.370 1.00 95.19 92 TYR A O 1
ATOM 725 N N . GLN A 1 93 ? 2.980 0.123 4.122 1.00 94.44 93 GLN A N 1
ATOM 726 C CA . GLN A 1 93 ? 1.528 0.316 4.056 1.00 94.44 93 GLN A CA 1
ATOM 727 C C . GLN A 1 93 ? 0.789 -0.818 4.769 1.00 94.44 93 GLN A C 1
ATOM 729 O O . GLN A 1 93 ? -0.146 -0.551 5.523 1.00 94.44 93 GLN A O 1
ATOM 734 N N . ALA A 1 94 ? 1.238 -2.067 4.607 1.00 96.94 94 ALA A N 1
ATOM 735 C CA . ALA A 1 94 ? 0.662 -3.215 5.299 1.00 96.94 94 ALA A CA 1
ATOM 736 C C . ALA A 1 94 ? 0.629 -3.029 6.823 1.00 96.94 94 ALA A C 1
ATOM 738 O O . ALA A 1 94 ? -0.431 -3.132 7.442 1.00 96.94 94 ALA A O 1
ATOM 739 N N . LEU A 1 95 ? 1.780 -2.698 7.418 1.00 97.88 95 LEU A N 1
ATOM 740 C CA . LEU A 1 95 ? 1.903 -2.491 8.862 1.00 97.88 95 LEU A CA 1
ATOM 741 C C . LEU A 1 95 ? 1.062 -1.313 9.353 1.00 97.88 95 LEU A C 1
ATOM 743 O O . LEU A 1 95 ? 0.490 -1.387 10.439 1.00 97.88 95 LEU A O 1
ATOM 747 N N . LYS A 1 96 ? 0.960 -0.241 8.561 1.00 96.50 96 LYS A N 1
ATOM 748 C CA . LYS A 1 96 ? 0.107 0.902 8.893 1.00 96.50 96 LYS A CA 1
ATOM 749 C C . LYS A 1 96 ? -1.362 0.484 8.999 1.00 96.50 96 LYS A C 1
ATOM 751 O O . LYS A 1 96 ? -1.984 0.727 10.028 1.00 96.50 96 LYS A O 1
ATOM 756 N N . TRP A 1 97 ? -1.888 -0.199 7.983 1.00 97.06 97 TRP A N 1
ATOM 757 C CA . TRP A 1 97 ? -3.280 -0.656 7.980 1.00 97.06 97 TRP A CA 1
ATOM 758 C C . TRP A 1 97 ? -3.573 -1.682 9.078 1.00 97.06 97 TRP A C 1
ATOM 760 O O . TRP A 1 97 ? -4.620 -1.614 9.717 1.00 97.06 97 TRP A O 1
ATOM 770 N N . MET A 1 98 ? -2.643 -2.604 9.342 1.00 97.00 98 MET A N 1
ATOM 771 C CA . MET A 1 98 ? -2.774 -3.577 10.433 1.00 97.00 98 MET A CA 1
ATOM 772 C C . MET A 1 98 ? -2.765 -2.911 11.812 1.00 97.00 98 MET A C 1
ATOM 774 O O . MET A 1 98 ? -3.526 -3.321 12.685 1.00 97.00 98 MET A O 1
ATOM 778 N N . ARG A 1 99 ? -1.946 -1.871 12.006 1.00 97.25 99 ARG A N 1
ATOM 779 C CA . ARG A 1 99 ? -1.939 -1.087 13.245 1.00 97.25 99 ARG A CA 1
ATOM 780 C C . ARG A 1 99 ? -3.269 -0.364 13.448 1.00 97.25 99 ARG A C 1
ATOM 782 O O . ARG A 1 99 ? -3.889 -0.542 14.486 1.00 97.25 99 ARG A O 1
ATOM 789 N N . GLU A 1 100 ? -3.747 0.363 12.439 1.00 95.38 100 GLU A N 1
ATOM 790 C CA . GLU A 1 100 ? -5.047 1.053 12.498 1.00 95.38 100 GLU A CA 1
ATOM 791 C C . GLU A 1 100 ? -6.224 0.080 12.702 1.00 95.38 100 GLU A C 1
ATOM 793 O O . GLU A 1 100 ? -7.261 0.445 13.258 1.00 95.38 100 GLU A O 1
ATOM 798 N N . ALA A 1 101 ? -6.109 -1.158 12.210 1.00 96.88 101 ALA A N 1
ATOM 799 C CA . ALA A 1 101 ? -7.078 -2.216 12.477 1.00 96.88 101 ALA A CA 1
ATOM 800 C C . ALA A 1 101 ? -7.062 -2.638 13.950 1.00 96.88 101 ALA A C 1
ATOM 802 O O . ALA A 1 101 ? -8.123 -2.724 14.559 1.00 96.88 101 ALA A O 1
ATOM 803 N N . ALA A 1 102 ? -5.878 -2.874 14.519 1.00 96.25 102 ALA A N 1
ATOM 804 C CA . ALA A 1 102 ? -5.732 -3.252 15.921 1.00 96.25 102 ALA A CA 1
ATOM 805 C C . ALA A 1 102 ? -6.230 -2.145 16.864 1.00 96.25 102 ALA A C 1
ATOM 807 O O . ALA A 1 102 ? -6.980 -2.429 17.785 1.00 96.25 102 ALA A O 1
ATOM 808 N N . GLU A 1 103 ? -5.901 -0.882 16.582 1.00 95.19 103 GLU A N 1
ATOM 809 C CA . GLU A 1 103 ? -6.292 0.273 17.407 1.00 95.19 103 GLU A CA 1
ATOM 810 C C . GLU A 1 103 ? -7.807 0.538 17.440 1.00 95.19 103 GLU A C 1
ATOM 812 O O . GLU A 1 103 ? -8.298 1.170 18.369 1.00 95.19 103 GLU A O 1
ATOM 817 N N . ARG A 1 104 ? -8.557 0.094 16.422 1.00 92.00 104 ARG A N 1
ATOM 818 C CA . ARG A 1 104 ? -10.019 0.294 16.319 1.00 92.00 104 ARG A CA 1
ATOM 819 C C . ARG A 1 104 ? -10.835 -0.971 16.574 1.00 92.00 104 ARG A C 1
ATOM 821 O O . ARG A 1 104 ? -12.059 -0.923 16.484 1.00 92.00 104 ARG A O 1
ATOM 828 N N . GLY A 1 105 ? -10.168 -2.108 16.746 1.00 79.69 105 GLY A N 1
ATOM 829 C CA . GLY A 1 105 ? -10.787 -3.418 16.946 1.00 79.69 105 GLY A CA 1
ATOM 830 C C . GLY A 1 105 ? -10.894 -3.838 18.410 1.00 79.69 105 GLY A C 1
ATOM 831 O O . GLY A 1 105 ? -11.300 -4.974 18.646 1.00 79.69 105 GLY A O 1
ATOM 832 N N . ASP A 1 106 ? -10.509 -2.953 19.331 1.00 54.09 106 ASP A N 1
ATOM 833 C CA . ASP A 1 106 ? -10.602 -3.111 20.787 1.00 54.09 106 ASP A CA 1
ATOM 834 C C . ASP A 1 106 ? -11.923 -2.526 21.319 1.00 54.09 106 ASP A C 1
ATOM 836 O O . ASP A 1 106 ? -12.259 -1.377 20.936 1.00 54.09 106 ASP A O 1
#

Mean predicted aligned error: 17.01 Å

Solvent-accessible surface area (backbone atoms only — not comparable to full-atom values): 6678 Å² total; per-resid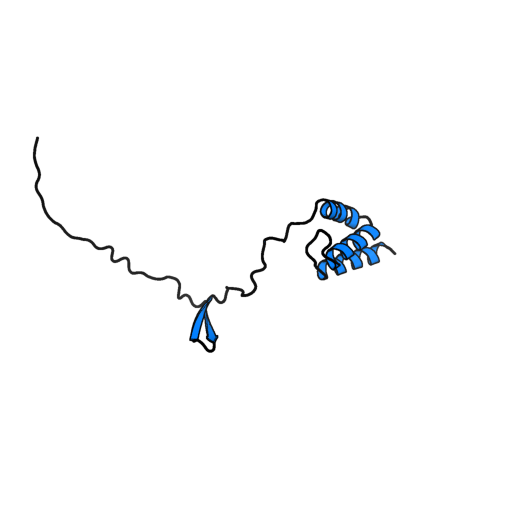ue (Å²): 142,88,82,90,82,92,78,94,75,76,90,76,72,81,80,70,76,82,74,72,86,78,84,63,94,49,62,43,80,48,73,60,99,90,48,74,50,78,41,54,65,83,61,61,89,75,67,77,74,85,82,60,82,76,62,56,37,73,69,49,60,54,41,60,59,47,26,76,77,32,32,70,39,12,35,52,52,11,51,25,20,56,71,31,64,58,32,66,62,33,63,67,62,10,53,50,30,38,47,58,11,57,76,64,66,113

Nearest PDB structures (foldseek):
  3ic3-assembly3_A  TM=2.468E-01  e=1.681E+00  Rhodopseudomonas palustris

Sequence (106 aa):
MYRRLLAPGLLLLLAACAQDPSVTGNTVRICDDTGCSDRPKDQVSYQKRDEAEDREEPRIAALRQTAKTQPKAAYDLGLRYFRGDGVRQDSYQALKWMREAAERGD

Foldseek 3Di:
DDDDDDDDDDDPPPPPPPPVVPPDPFWDWDADPVGIDIDGNPPDPDDPPPPQQPQQPVVLVVLVVVLVPALVSLQVNLVCLCVVPSHPNDNVSSVVSNVVSVVPVD